Protein AF-A0A1I6JYW7-F1 (afdb_monomer)

Solvent-accessible surface area (backbone atoms only — not comparable to full-atom values): 5226 Å² total; per-residue (Å²): 115,64,84,62,50,53,59,53,53,50,49,48,48,50,68,50,45,54,56,45,52,52,50,56,53,55,60,47,50,64,59,58,61,55,44,60,63,52,46,52,52,50,51,52,52,50,50,55,50,51,53,56,50,50,62,48,45,57,52,50,53,54,49,46,49,71,76,36,81,82,66,70,72,79,74,79,70,86,74,70,79,83,73,75,79,84,129

pLDDT: mean 77.28, std 13.04, range [52.91, 94.81]

Organism: NCBI:txid1166337

InterPro domains:
  IPR009554 Phage shock protein B [PF06667] (1-73)
  IPR009554 Phage shock protein B [TIGR02976] (4-73)

Sequence (87 aa):
MEDVLLPIVICGMLFIGMPWIVLHYLMSWKKHASLTAEDEKLMDELYETARRLDERLHTIERIIAADHPEYRRPTTGGITSDRSPDL

Secondary structure (DSSP, 8-state):
-HHHHHHHHHHHHHHHHHHHHHHHHHHHHHHHHTHHHHHHHHHHHHHHHHHHHHHHHHHHHHHHHHH-TT-----------------

Radius of gyration: 31.87 Å; Cα contacts (8 Å, |Δi|>4): 6; chains: 1; bounding box: 62×50×80 Å

Mean predicted aligned error: 15.52 Å

Foldseek 3Di:
DVVVVVVVVVCCCCVVVVVVVVVVVVVVVVVVVVVVVVVVVVVVVVVVVVVVVVVVVVVVVVVCCVVPVPPDDPPPDPPPPPPDPDD

Structure (mmCIF, N/CA/C/O backbone):
data_AF-A0A1I6JYW7-F1
#
_entry.id   AF-A0A1I6JYW7-F1
#
loop_
_atom_site.group_PDB
_atom_site.id
_atom_site.type_symbol
_atom_site.label_atom_id
_atom_site.label_alt_id
_atom_site.label_comp_id
_atom_site.label_asym_id
_atom_site.label_entity_id
_atom_site.label_seq_id
_atom_site.pdbx_PDB_ins_code
_atom_site.Cartn_x
_atom_site.Cartn_y
_atom_site.Cartn_z
_atom_site.occupancy
_atom_site.B_iso_or_equiv
_atom_site.auth_seq_id
_atom_site.auth_comp_id
_atom_site.auth_asym_id
_atom_site.auth_atom_id
_atom_site.pdbx_PDB_model_num
ATOM 1 N N . MET A 1 1 ? 36.558 1.163 -36.934 1.00 63.56 1 MET A N 1
ATOM 2 C CA . MET A 1 1 ? 35.673 0.072 -36.440 1.00 63.56 1 MET A CA 1
ATOM 3 C C . MET A 1 1 ? 34.763 0.588 -35.329 1.00 63.56 1 MET A C 1
ATOM 5 O O . MET A 1 1 ? 33.593 0.231 -35.304 1.00 63.56 1 MET A O 1
ATOM 9 N N . GLU A 1 2 ? 35.265 1.462 -34.454 1.00 68.75 2 GLU A N 1
ATOM 10 C CA . GLU A 1 2 ? 34.498 2.096 -33.370 1.00 68.75 2 GLU A CA 1
ATOM 11 C C . GLU A 1 2 ? 33.394 3.041 -33.880 1.00 68.75 2 GLU A C 1
ATOM 13 O O . GLU A 1 2 ? 32.307 3.060 -33.306 1.00 68.75 2 GLU A O 1
ATOM 18 N N . ASP A 1 3 ? 33.605 3.715 -35.019 1.00 80.31 3 ASP A N 1
ATOM 19 C CA . ASP A 1 3 ? 32.626 4.639 -35.628 1.00 80.31 3 ASP A CA 1
ATOM 20 C C . ASP A 1 3 ? 31.312 3.964 -36.061 1.00 80.31 3 ASP A C 1
ATOM 22 O O . ASP A 1 3 ? 30.280 4.618 -36.186 1.00 80.31 3 ASP A O 1
ATOM 26 N N . VAL A 1 4 ? 31.336 2.645 -36.275 1.00 83.38 4 VAL A N 1
ATOM 27 C CA . VAL A 1 4 ? 30.149 1.842 -36.620 1.00 83.38 4 VAL A CA 1
ATOM 28 C C . VAL A 1 4 ? 29.534 1.206 -35.373 1.00 83.38 4 VAL A C 1
ATOM 30 O O . VAL A 1 4 ? 28.318 1.074 -35.277 1.00 83.38 4 VAL A O 1
ATOM 33 N N . LEU A 1 5 ? 30.356 0.842 -34.387 1.00 85.31 5 LEU A N 1
ATOM 34 C CA . LEU A 1 5 ? 29.905 0.212 -33.146 1.00 85.31 5 LEU A CA 1
ATOM 35 C C . LEU A 1 5 ? 29.119 1.190 -32.257 1.00 85.31 5 LEU A C 1
ATOM 37 O O . LEU A 1 5 ? 28.082 0.834 -31.698 1.00 85.31 5 LEU A O 1
ATOM 41 N N . LEU A 1 6 ? 29.595 2.432 -32.151 1.00 88.56 6 LEU A N 1
ATOM 42 C CA . LEU A 1 6 ? 29.036 3.465 -31.281 1.00 88.56 6 LEU A CA 1
ATOM 43 C C . LEU A 1 6 ? 27.553 3.795 -31.575 1.00 88.56 6 LEU A C 1
ATOM 45 O O . LEU A 1 6 ? 26.747 3.738 -30.642 1.00 88.56 6 LEU A O 1
ATOM 49 N N . PRO A 1 7 ? 27.123 4.055 -32.828 1.00 87.75 7 PRO A N 1
ATOM 50 C CA . PRO A 1 7 ? 25.711 4.311 -33.123 1.00 87.75 7 PRO A CA 1
ATOM 51 C C . PRO A 1 7 ? 24.816 3.081 -32.916 1.00 87.75 7 PRO A C 1
ATOM 53 O O . PRO A 1 7 ? 23.661 3.237 -32.520 1.00 87.75 7 PRO A O 1
ATOM 56 N N . ILE A 1 8 ? 25.333 1.865 -33.128 1.00 90.50 8 ILE A N 1
ATOM 57 C CA . ILE A 1 8 ? 24.585 0.615 -32.910 1.00 90.50 8 ILE A CA 1
ATOM 58 C C . ILE A 1 8 ? 24.275 0.432 -31.421 1.00 90.50 8 ILE A C 1
ATOM 60 O O . ILE A 1 8 ? 23.137 0.134 -31.057 1.00 90.50 8 ILE A O 1
ATOM 64 N N . VAL A 1 9 ? 25.264 0.664 -30.554 1.00 90.31 9 VAL A N 1
ATOM 65 C CA . VAL A 1 9 ? 25.093 0.577 -29.097 1.00 90.31 9 VAL A CA 1
ATOM 66 C C . VAL A 1 9 ? 24.141 1.658 -28.591 1.00 90.31 9 VAL A C 1
ATOM 68 O O . VAL A 1 9 ? 23.261 1.360 -27.786 1.00 90.31 9 VAL A O 1
ATOM 71 N N . ILE A 1 10 ? 24.256 2.892 -29.092 1.00 90.69 10 ILE A N 1
ATOM 72 C CA . ILE A 1 10 ? 23.372 4.001 -28.702 1.00 90.69 10 ILE A CA 1
ATOM 73 C C . ILE A 1 10 ? 21.933 3.739 -29.148 1.00 90.69 10 ILE A C 1
ATOM 75 O O . ILE A 1 10 ? 21.015 3.907 -28.348 1.00 90.69 10 ILE A O 1
ATOM 79 N N . CYS A 1 11 ? 21.715 3.281 -30.384 1.00 91.00 11 CYS A N 1
ATOM 80 C CA . CYS A 1 11 ? 20.377 2.918 -30.852 1.00 91.00 11 CYS A CA 1
ATOM 81 C C . CYS A 1 11 ? 19.810 1.757 -30.033 1.00 91.00 11 CYS A C 1
ATOM 83 O O . CYS A 1 11 ? 18.672 1.835 -29.583 1.00 91.00 11 CYS A O 1
ATOM 85 N N . GLY A 1 12 ? 20.600 0.715 -29.768 1.00 90.88 12 GLY A N 1
ATOM 86 C CA . GLY A 1 12 ? 20.181 -0.387 -28.905 1.00 90.88 12 GLY A CA 1
ATOM 87 C C . GLY A 1 12 ? 19.786 0.102 -27.511 1.00 90.88 12 GLY A C 1
ATOM 88 O O . GLY A 1 12 ? 18.685 -0.165 -27.048 1.00 90.88 12 GLY A O 1
ATOM 89 N N . MET A 1 13 ? 20.629 0.893 -26.854 1.00 88.38 13 MET A N 1
ATOM 90 C CA . MET A 1 13 ? 20.338 1.425 -25.523 1.00 88.38 13 MET A CA 1
ATOM 91 C C . MET A 1 13 ? 19.123 2.361 -25.514 1.00 88.38 13 MET A C 1
ATOM 93 O O . MET A 1 13 ? 18.344 2.315 -24.570 1.00 88.38 13 MET A O 1
ATOM 97 N N . LEU A 1 14 ? 18.920 3.185 -26.542 1.00 90.00 14 LEU A N 1
ATOM 98 C CA . LEU A 1 14 ? 17.768 4.082 -26.610 1.00 90.00 14 LEU A CA 1
ATOM 99 C C . LEU A 1 14 ? 16.475 3.296 -26.869 1.00 90.00 14 LEU A C 1
ATOM 101 O O . LEU A 1 14 ? 15.499 3.453 -26.144 1.00 90.00 14 LEU A O 1
ATOM 105 N N . PHE A 1 15 ? 16.468 2.407 -27.862 1.00 90.31 15 PHE A N 1
ATOM 106 C CA . PHE A 1 15 ? 15.268 1.666 -28.254 1.00 90.31 15 PHE A CA 1
ATOM 107 C C . PHE A 1 15 ? 14.941 0.490 -27.337 1.00 90.31 15 PHE A C 1
ATOM 109 O O . PHE A 1 15 ? 13.779 0.119 -27.258 1.00 90.31 15 PHE A O 1
ATOM 116 N N . ILE A 1 16 ? 15.914 -0.094 -26.636 1.00 89.12 16 ILE A N 1
ATOM 117 C CA . ILE A 1 16 ? 15.661 -1.117 -25.613 1.00 89.12 16 ILE A CA 1
ATOM 11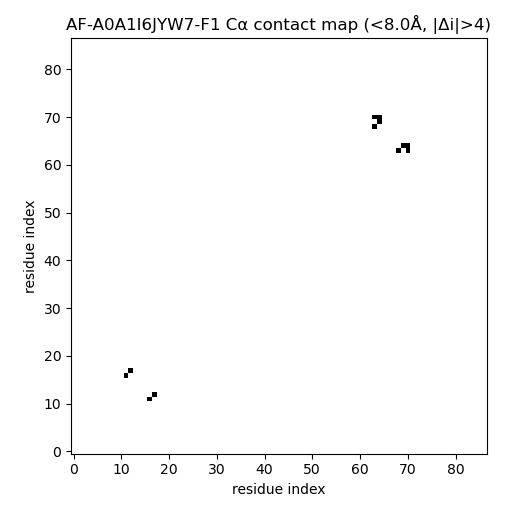8 C C . ILE A 1 16 ? 15.513 -0.465 -24.237 1.00 89.12 16 ILE A C 1
ATOM 120 O O . ILE A 1 16 ? 14.593 -0.803 -23.498 1.00 89.12 16 ILE A O 1
ATOM 124 N N . GLY A 1 17 ? 16.369 0.494 -23.888 1.00 87.75 17 GLY A N 1
ATOM 125 C CA . GLY A 1 17 ? 16.361 1.140 -22.576 1.00 87.75 17 GLY A CA 1
ATOM 126 C C . GLY A 1 17 ? 15.131 2.011 -22.332 1.00 87.75 17 GLY A C 1
ATOM 127 O O . GLY A 1 17 ? 14.592 1.993 -21.228 1.00 87.75 17 GLY A O 1
ATOM 128 N N . MET A 1 18 ? 14.631 2.728 -23.343 1.00 87.88 18 MET A N 1
ATOM 129 C CA . MET A 1 18 ? 13.465 3.603 -23.167 1.00 87.88 18 MET A CA 1
ATOM 130 C C . MET A 1 18 ? 12.175 2.791 -22.910 1.00 87.88 18 MET A C 1
ATOM 132 O O . MET A 1 18 ? 11.523 3.036 -21.892 1.00 87.88 18 MET A O 1
ATOM 136 N N . PRO A 1 19 ? 11.852 1.731 -23.685 1.00 88.12 19 PRO A N 1
ATOM 137 C CA . PRO A 1 19 ? 10.768 0.810 -23.337 1.00 88.12 19 PRO A CA 1
ATOM 138 C C . PRO A 1 19 ? 11.022 0.014 -22.053 1.00 88.12 19 PRO A C 1
ATOM 140 O O . PRO A 1 19 ? 10.070 -0.284 -21.337 1.00 88.12 19 PRO A O 1
ATOM 143 N N . TRP A 1 20 ? 12.277 -0.315 -21.726 1.00 89.62 20 TRP A N 1
ATOM 144 C CA . TRP A 1 20 ? 12.628 -1.012 -20.484 1.00 89.62 20 TRP A CA 1
ATOM 145 C C . TRP A 1 20 ? 12.279 -0.194 -19.240 1.00 89.62 20 TRP A C 1
ATOM 147 O O . TRP A 1 20 ? 11.681 -0.720 -18.305 1.00 89.62 20 TRP A O 1
ATOM 157 N N . ILE A 1 21 ? 12.599 1.103 -19.247 1.00 87.06 21 ILE A N 1
ATOM 158 C CA . ILE A 1 21 ? 12.224 2.045 -18.188 1.00 87.06 21 ILE A CA 1
ATOM 159 C C . ILE A 1 21 ? 10.697 2.069 -18.039 1.00 87.06 21 ILE A C 1
ATOM 161 O O . ILE A 1 21 ? 10.180 1.916 -16.934 1.00 87.06 21 ILE A O 1
ATOM 165 N N . VAL A 1 22 ? 9.965 2.170 -19.151 1.00 87.00 22 VAL A N 1
ATOM 166 C CA . VAL A 1 22 ? 8.494 2.139 -19.147 1.00 87.00 22 VAL A CA 1
ATOM 167 C C . VAL A 1 22 ? 7.963 0.819 -18.569 1.00 87.00 22 VAL A C 1
ATOM 169 O O . VAL A 1 22 ? 7.109 0.840 -17.684 1.00 87.00 22 VAL A O 1
ATOM 172 N N . LEU A 1 23 ? 8.506 -0.330 -18.985 1.00 87.88 23 LEU A N 1
ATOM 173 C CA . LEU A 1 23 ? 8.132 -1.656 -18.479 1.00 87.88 23 LEU A CA 1
ATOM 174 C C . LEU A 1 23 ? 8.438 -1.824 -16.982 1.00 87.88 23 LEU A C 1
ATOM 176 O O . LEU A 1 23 ? 7.632 -2.394 -16.246 1.00 87.88 23 LEU A O 1
ATOM 180 N N . HIS A 1 24 ? 9.563 -1.293 -16.511 1.00 84.62 24 HIS A N 1
ATOM 181 C CA . HIS A 1 24 ? 9.948 -1.307 -15.102 1.00 84.62 24 HIS A CA 1
ATOM 182 C C . HIS A 1 24 ? 8.938 -0.549 -14.222 1.00 84.62 24 HIS A C 1
ATOM 184 O O . HIS A 1 24 ? 8.523 -1.036 -13.162 1.00 84.62 24 HIS A O 1
ATOM 190 N N . TYR A 1 25 ? 8.476 0.615 -14.682 1.00 84.00 25 TYR A N 1
ATOM 191 C CA . TYR A 1 25 ? 7.448 1.380 -13.977 1.00 84.00 25 TYR A CA 1
ATOM 192 C C . TYR A 1 25 ? 6.063 0.728 -14.080 1.00 84.00 25 TYR A C 1
ATOM 194 O O . TYR A 1 25 ? 5.354 0.652 -13.077 1.00 84.00 25 TYR A O 1
ATOM 202 N N . LEU A 1 26 ? 5.716 0.154 -15.237 1.00 81.75 26 LEU A N 1
ATOM 203 C CA . LEU A 1 26 ? 4.475 -0.608 -15.427 1.00 81.75 26 LEU A CA 1
ATOM 204 C C . LEU A 1 26 ? 4.393 -1.835 -14.504 1.00 81.75 26 LEU A C 1
ATOM 206 O O . LEU A 1 26 ? 3.335 -2.120 -13.944 1.00 81.75 26 LEU A O 1
ATOM 210 N N . MET A 1 27 ? 5.498 -2.557 -14.293 1.00 71.94 27 MET A N 1
ATOM 211 C CA . MET A 1 27 ? 5.514 -3.700 -13.373 1.00 71.94 27 MET A CA 1
ATOM 212 C C . MET A 1 27 ? 5.371 -3.265 -11.907 1.00 71.94 27 MET A C 1
ATOM 214 O O . MET A 1 27 ? 4.766 -3.981 -11.105 1.00 71.94 27 MET A O 1
ATOM 218 N N . SER A 1 28 ? 5.848 -2.065 -11.567 1.00 67.94 28 SER A N 1
ATOM 219 C CA . SER A 1 28 ? 5.606 -1.453 -10.256 1.00 67.94 28 SER A CA 1
ATOM 220 C C . SER A 1 28 ? 4.147 -1.008 -10.073 1.00 67.94 28 SER A C 1
ATOM 222 O O . SER A 1 28 ? 3.628 -1.093 -8.962 1.00 67.94 28 SER A O 1
ATOM 224 N N . TRP A 1 29 ? 3.427 -0.631 -11.137 1.00 63.19 29 TRP A N 1
ATOM 225 C CA . TRP A 1 29 ? 2.015 -0.221 -11.039 1.00 63.19 29 TRP A CA 1
ATOM 226 C C . TRP A 1 29 ? 1.081 -1.333 -10.551 1.00 63.19 29 TRP A C 1
ATOM 228 O O . TRP A 1 29 ? 0.177 -1.067 -9.763 1.00 63.19 29 TRP A O 1
ATOM 238 N N . LYS A 1 30 ? 1.325 -2.598 -10.924 1.00 60.44 30 LYS A N 1
ATOM 239 C CA . LYS A 1 30 ? 0.543 -3.722 -10.372 1.00 60.44 30 LYS A CA 1
ATOM 240 C C . LYS A 1 30 ? 0.836 -3.987 -8.893 1.00 60.44 30 LYS A C 1
ATOM 242 O O . LYS A 1 30 ? -0.052 -4.453 -8.190 1.00 60.44 30 LYS A O 1
ATOM 247 N N . LYS A 1 31 ? 2.045 -3.675 -8.409 1.00 59.47 31 LYS A N 1
ATOM 248 C CA . LYS A 1 31 ? 2.383 -3.788 -6.980 1.00 59.47 31 LYS A CA 1
ATOM 249 C C . LYS A 1 31 ? 1.707 -2.693 -6.148 1.00 59.47 31 LYS A C 1
ATOM 251 O O . LYS A 1 31 ? 1.225 -2.984 -5.062 1.00 59.47 31 LYS A O 1
ATOM 256 N N . HIS A 1 32 ? 1.581 -1.478 -6.683 1.00 55.22 32 HIS A N 1
ATOM 257 C CA . HIS A 1 32 ? 0.880 -0.381 -6.006 1.00 55.22 32 HIS A CA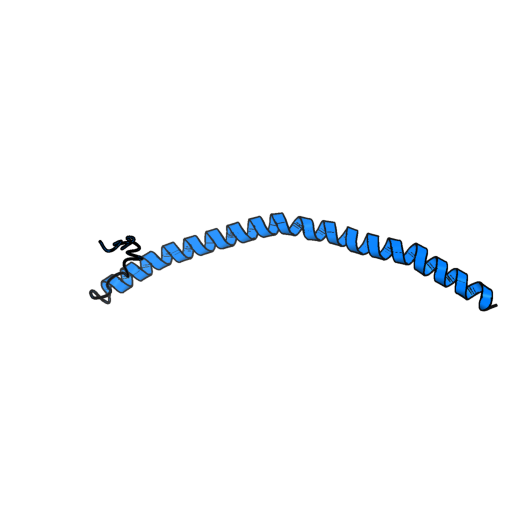 1
ATOM 258 C C . HIS A 1 32 ? -0.649 -0.533 -5.967 1.00 55.22 32 HIS A C 1
ATOM 260 O O . HIS A 1 32 ? -1.278 0.004 -5.067 1.00 55.22 32 HIS A O 1
ATOM 266 N N . ALA A 1 33 ? -1.267 -1.286 -6.881 1.00 58.44 33 ALA A N 1
ATOM 267 C CA . ALA A 1 33 ? -2.713 -1.527 -6.822 1.00 58.44 33 ALA A CA 1
ATOM 268 C C . ALA A 1 33 ? -3.127 -2.468 -5.667 1.00 58.44 33 ALA A C 1
ATOM 270 O O . ALA A 1 33 ? -4.239 -2.359 -5.160 1.00 58.44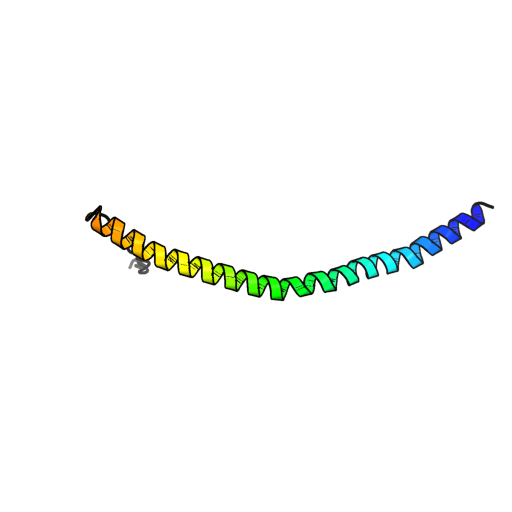 33 ALA A O 1
ATOM 271 N N . SER A 1 34 ? -2.228 -3.352 -5.210 1.00 57.50 34 SER A N 1
ATOM 272 C CA . SER A 1 34 ? -2.464 -4.207 -4.033 1.00 57.50 34 SER A CA 1
ATOM 273 C C . SER A 1 34 ? -2.454 -3.430 -2.712 1.00 57.50 34 SER A C 1
ATOM 275 O O . SER A 1 34 ? -3.006 -3.919 -1.731 1.00 57.50 34 SER A O 1
ATOM 277 N N . LEU A 1 35 ? -1.873 -2.222 -2.687 1.00 59.22 35 LEU A N 1
ATOM 278 C CA . LEU A 1 35 ? -1.844 -1.381 -1.490 1.00 59.22 35 LEU A CA 1
ATOM 279 C C . LEU A 1 35 ? -3.240 -0.909 -1.082 1.00 59.22 35 LEU A C 1
ATOM 281 O O . LEU A 1 35 ? -3.461 -0.754 0.102 1.00 59.22 35 LEU A O 1
ATOM 285 N N . THR A 1 36 ? -4.197 -0.721 -2.001 1.00 67.75 36 THR A N 1
ATOM 286 C CA . THR A 1 36 ? -5.522 -0.195 -1.611 1.00 67.75 36 THR A CA 1
ATOM 287 C C . THR A 1 36 ? -6.335 -1.194 -0.779 1.00 67.75 36 THR A C 1
ATOM 289 O O . THR A 1 36 ? -7.019 -0.791 0.152 1.00 67.75 36 THR A O 1
ATOM 292 N N . ALA A 1 37 ? -6.252 -2.492 -1.092 1.00 72.06 37 ALA A N 1
ATOM 293 C CA . ALA A 1 37 ? -6.957 -3.539 -0.346 1.00 72.06 37 ALA A CA 1
ATOM 294 C C . ALA A 1 37 ? -6.241 -3.879 0.971 1.00 72.06 37 ALA A C 1
ATOM 296 O O . ALA A 1 37 ? -6.870 -4.227 1.966 1.00 72.06 37 ALA A O 1
ATOM 297 N N . GLU A 1 38 ? -4.911 -3.776 0.981 1.00 77.62 38 GLU A N 1
ATOM 298 C CA . GLU A 1 38 ? -4.114 -3.885 2.203 1.00 77.62 38 GLU A CA 1
ATOM 299 C C . GLU A 1 38 ? -4.334 -2.681 3.130 1.00 77.62 38 GLU A C 1
ATOM 301 O O . GLU A 1 38 ? -4.430 -2.864 4.338 1.00 77.62 38 GLU A O 1
ATOM 306 N N . ASP A 1 39 ? -4.495 -1.480 2.574 1.00 78.12 39 ASP A N 1
ATOM 307 C CA . ASP A 1 39 ? -4.810 -0.252 3.307 1.00 78.12 39 ASP A CA 1
ATOM 308 C C . ASP A 1 39 ? -6.223 -0.296 3.901 1.00 78.12 39 ASP A C 1
ATOM 310 O O . ASP A 1 39 ? -6.400 0.012 5.073 1.00 78.12 39 ASP A O 1
ATOM 314 N N . GLU A 1 40 ? -7.221 -0.787 3.159 1.00 83.62 40 GLU A N 1
ATOM 315 C CA . GLU A 1 40 ? -8.564 -1.034 3.708 1.00 83.62 40 GLU A CA 1
ATOM 316 C C . GLU A 1 40 ? -8.515 -1.997 4.905 1.00 83.62 40 GLU A C 1
ATOM 318 O O . GLU A 1 40 ? -9.107 -1.734 5.952 1.00 83.62 40 GLU A O 1
ATOM 323 N N . LYS A 1 41 ? -7.738 -3.079 4.790 1.00 86.94 41 LYS A N 1
ATOM 324 C CA . LYS A 1 41 ? -7.534 -4.038 5.881 1.00 86.94 41 LYS A CA 1
ATOM 325 C C . LYS A 1 41 ? -6.786 -3.424 7.070 1.00 86.94 41 LYS A C 1
ATOM 327 O O . LYS A 1 41 ? -7.119 -3.716 8.216 1.00 86.94 41 LYS A O 1
ATOM 332 N N . LEU A 1 42 ? -5.782 -2.590 6.812 1.00 87.19 42 LEU A N 1
ATOM 333 C CA . LEU A 1 42 ? -5.036 -1.889 7.854 1.00 87.19 42 LEU A CA 1
ATOM 334 C C . LEU A 1 42 ? -5.941 -0.903 8.600 1.00 87.19 42 LEU A C 1
ATOM 336 O O . LEU A 1 42 ? -5.884 -0.818 9.823 1.00 87.19 42 LEU A O 1
ATOM 340 N N . MET A 1 43 ? -6.802 -0.188 7.877 1.00 88.56 43 MET A N 1
ATOM 341 C CA . MET A 1 43 ? -7.784 0.719 8.467 1.00 88.56 43 MET A CA 1
ATOM 342 C C . MET A 1 43 ? -8.791 -0.025 9.346 1.00 88.56 43 MET A C 1
ATOM 344 O O . MET A 1 43 ? -9.091 0.447 10.442 1.00 88.56 43 MET A O 1
ATOM 348 N N . ASP A 1 44 ? -9.260 -1.197 8.918 1.00 90.12 44 ASP A N 1
ATOM 349 C CA . ASP A 1 44 ? -10.145 -2.051 9.721 1.00 90.12 44 ASP A CA 1
ATOM 350 C C . ASP A 1 44 ? -9.455 -2.528 11.015 1.00 90.12 44 ASP A C 1
ATOM 352 O O . ASP A 1 44 ? -10.003 -2.420 12.113 1.00 90.12 44 ASP A O 1
ATOM 356 N N . GLU A 1 45 ? -8.187 -2.941 10.929 1.00 91.94 45 GLU A N 1
ATOM 357 C CA . GLU A 1 45 ? -7.389 -3.342 12.095 1.00 91.94 45 GLU A CA 1
ATOM 358 C C . GLU A 1 45 ? -7.142 -2.179 13.077 1.00 91.94 45 GLU A C 1
ATOM 360 O O . GLU A 1 45 ? -7.224 -2.346 14.303 1.00 91.94 45 GLU A O 1
ATOM 365 N N . LEU A 1 46 ? -6.866 -0.979 12.561 1.00 91.12 46 LEU A N 1
ATOM 366 C CA . LEU A 1 46 ? -6.710 0.227 13.376 1.00 91.12 46 LEU A CA 1
ATOM 367 C C . LEU A 1 46 ? -8.027 0.624 14.049 1.00 91.12 46 LEU A C 1
ATOM 369 O O . LEU A 1 46 ? -8.013 1.039 15.210 1.00 91.12 46 LEU A O 1
ATOM 373 N N . TYR A 1 47 ? -9.155 0.466 13.356 1.00 92.00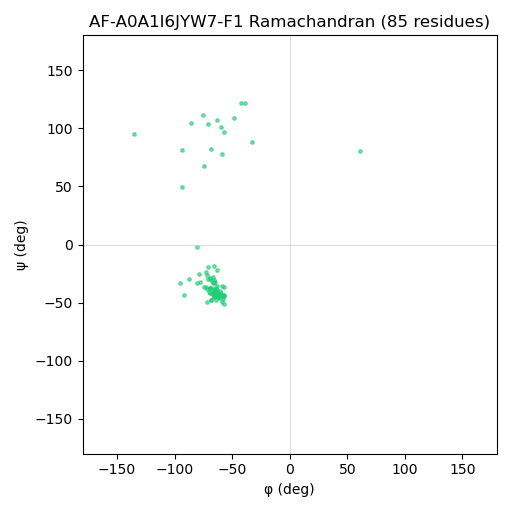 47 TYR A N 1
ATOM 374 C CA . TYR A 1 47 ? -10.481 0.717 13.908 1.00 92.00 47 TYR A CA 1
ATOM 375 C C . TYR A 1 47 ? -10.808 -0.244 15.059 1.00 92.00 47 TYR A C 1
ATOM 377 O O . TYR A 1 47 ? -11.189 0.201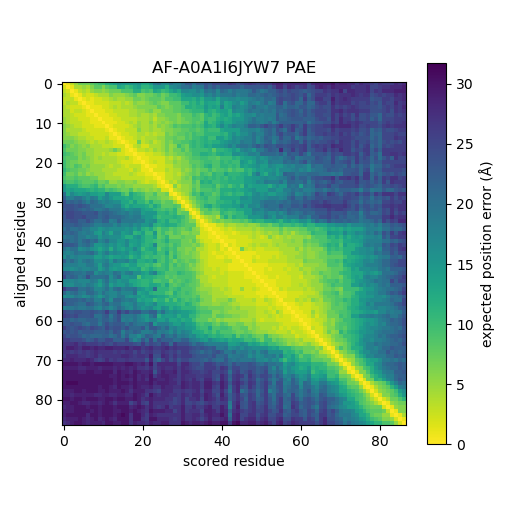 16.146 1.00 92.00 47 TYR A O 1
ATOM 385 N N . GLU A 1 48 ? -10.576 -1.544 14.869 1.00 94.81 48 GLU A N 1
ATOM 386 C CA . GLU A 1 48 ? -10.740 -2.574 15.904 1.00 94.81 48 GLU A CA 1
ATOM 387 C C . GLU A 1 48 ? -9.866 -2.261 17.135 1.00 94.81 48 GLU A C 1
ATOM 389 O O . GLU A 1 48 ? -10.309 -2.314 18.290 1.00 94.81 48 GLU A O 1
ATOM 394 N N . THR A 1 49 ? -8.617 -1.854 16.892 1.00 92.56 49 THR A N 1
ATOM 395 C CA . THR A 1 49 ? -7.664 -1.4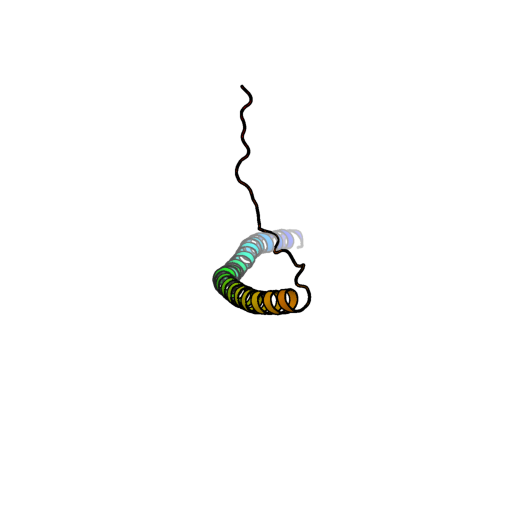90 17.947 1.00 92.56 49 THR A CA 1
ATOM 396 C C . THR A 1 49 ? -8.106 -0.241 18.711 1.00 92.56 49 THR A C 1
ATOM 398 O O . THR A 1 49 ? -8.064 -0.228 19.946 1.00 92.56 49 THR A O 1
ATOM 401 N N . ALA A 1 50 ? -8.564 0.795 18.005 1.00 92.56 50 ALA A N 1
ATOM 402 C CA . ALA A 1 50 ? -9.080 2.021 18.605 1.00 92.56 50 ALA A CA 1
ATOM 403 C C . ALA A 1 50 ? -10.315 1.742 19.472 1.00 92.56 50 ALA A C 1
ATOM 405 O O . ALA A 1 50 ? -10.384 2.196 20.614 1.00 92.56 50 ALA A O 1
ATOM 406 N N . ARG A 1 51 ? -11.251 0.924 18.978 1.00 92.56 51 ARG A N 1
ATOM 407 C CA . ARG A 1 51 ? -12.447 0.522 19.724 1.00 92.56 51 ARG A CA 1
ATOM 408 C C . ARG A 1 51 ? -12.098 -0.199 21.027 1.00 92.56 51 ARG A C 1
ATOM 410 O O . ARG A 1 51 ? -12.658 0.098 22.079 1.00 92.56 51 ARG A O 1
ATOM 417 N N . ARG A 1 52 ? -11.128 -1.111 20.994 1.00 92.62 52 ARG A N 1
ATOM 418 C CA . ARG A 1 52 ? -10.674 -1.824 22.196 1.00 92.62 52 ARG 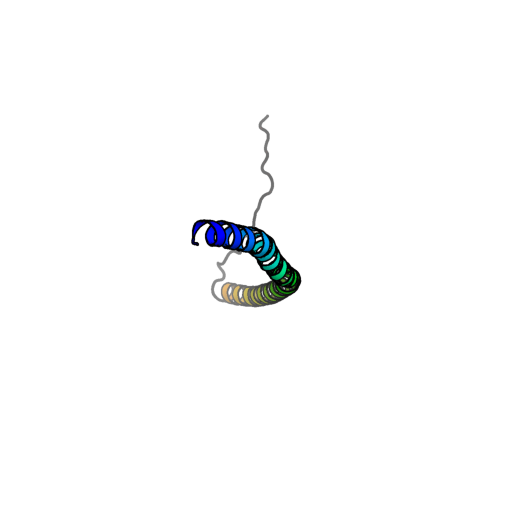A CA 1
ATOM 419 C C . ARG A 1 52 ? -9.978 -0.903 23.203 1.00 92.62 52 ARG A C 1
ATOM 421 O O . ARG A 1 52 ? -10.052 -1.139 24.413 1.00 92.62 52 ARG A O 1
ATOM 428 N N . LEU A 1 53 ? -9.271 0.122 22.725 1.00 90.12 53 LEU A N 1
ATOM 429 C CA . LEU A 1 53 ? -8.666 1.138 23.585 1.00 90.12 53 LEU A CA 1
ATOM 430 C C . LEU A 1 53 ? -9.741 1.978 24.287 1.00 90.12 53 LEU A C 1
ATOM 432 O O . LEU A 1 53 ? -9.612 2.225 25.484 1.00 90.12 53 LEU A O 1
ATOM 436 N N . ASP A 1 54 ? -10.812 2.337 23.582 1.00 88.56 54 ASP A N 1
ATOM 437 C CA . ASP A 1 54 ? -11.960 3.061 24.138 1.00 88.56 54 ASP A CA 1
ATOM 438 C C . ASP A 1 54 ? -12.685 2.256 25.234 1.00 88.56 54 ASP A C 1
ATOM 440 O O . ASP A 1 54 ? -12.915 2.742 26.343 1.00 88.56 54 ASP A O 1
ATOM 444 N N . GLU A 1 55 ? -12.921 0.960 25.008 1.00 90.56 55 GLU A N 1
ATOM 445 C CA . GLU A 1 55 ? -13.505 0.069 26.024 1.00 90.56 55 GLU A CA 1
ATOM 446 C C . GLU A 1 55 ? -12.655 0.001 27.309 1.00 90.56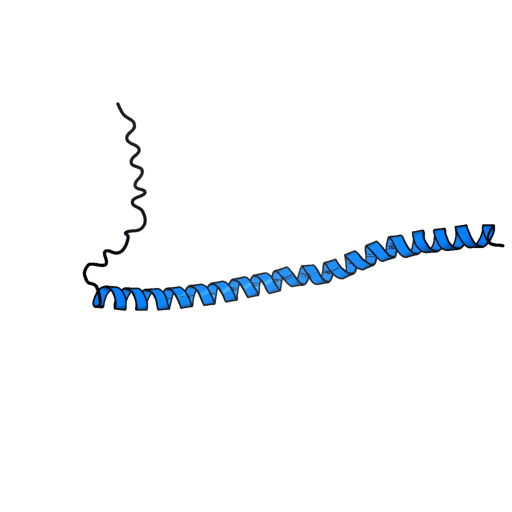 55 GLU A C 1
ATOM 448 O O . GLU A 1 55 ? -13.167 -0.070 28.434 1.00 90.56 55 GLU A O 1
ATOM 453 N N . ARG A 1 56 ? -11.328 0.060 27.159 1.00 89.12 56 ARG A N 1
ATOM 454 C CA . ARG A 1 56 ? -10.397 0.123 28.292 1.00 89.12 56 ARG A CA 1
ATOM 455 C C . ARG A 1 56 ? -10.381 1.497 28.946 1.00 89.12 56 ARG A C 1
ATOM 457 O O . ARG A 1 56 ? -10.298 1.557 30.173 1.00 89.12 56 ARG A O 1
ATOM 464 N N . LEU A 1 57 ? -10.500 2.570 28.170 1.00 88.44 57 LEU A N 1
ATOM 465 C CA . LEU A 1 57 ? -10.595 3.935 28.677 1.00 88.44 57 LEU A CA 1
ATOM 466 C C . LEU A 1 57 ? -11.795 4.079 29.613 1.00 88.44 57 LEU A C 1
ATOM 468 O O . LEU A 1 57 ? -11.623 4.571 30.721 1.00 88.44 57 LEU A O 1
ATOM 472 N N . HIS A 1 58 ? -12.962 3.535 29.259 1.00 85.38 58 HIS A N 1
ATOM 473 C CA . HIS A 1 58 ? -14.122 3.506 30.160 1.00 85.38 58 HIS A CA 1
ATOM 474 C C . HIS A 1 58 ? -13.834 2.815 31.498 1.00 85.38 58 HIS A C 1
ATOM 476 O O . HIS A 1 58 ? -14.319 3.232 32.553 1.00 85.38 58 HIS A O 1
ATOM 482 N N . THR A 1 59 ? -13.029 1.753 31.481 1.00 87.06 59 THR A N 1
ATOM 483 C CA . THR A 1 59 ? -12.622 1.075 32.716 1.00 87.06 59 THR A CA 1
ATOM 484 C C . THR A 1 59 ? -11.667 1.943 33.533 1.00 87.06 59 THR A C 1
ATOM 486 O O . THR A 1 59 ? -11.825 2.024 34.750 1.00 87.06 59 THR A O 1
ATOM 489 N N . ILE A 1 60 ? -10.719 2.619 32.878 1.00 85.62 60 ILE A N 1
ATOM 490 C CA . ILE A 1 60 ? -9.801 3.569 33.520 1.00 85.62 60 ILE A CA 1
ATOM 491 C C . ILE A 1 60 ? -10.574 4.752 34.110 1.00 85.62 60 ILE A C 1
ATOM 493 O O . ILE A 1 60 ? -10.330 5.104 35.258 1.00 85.62 60 ILE A O 1
ATOM 497 N N . GLU A 1 61 ? -11.549 5.312 33.391 1.00 82.25 61 GLU A N 1
ATOM 498 C CA . GLU A 1 61 ? -12.424 6.373 33.898 1.00 82.25 61 GLU A CA 1
ATOM 499 C C . GLU A 1 61 ? -13.162 5.936 35.161 1.00 82.25 61 GLU A C 1
ATOM 501 O O . GLU A 1 61 ? -13.242 6.693 36.124 1.00 82.25 61 GLU A O 1
ATOM 506 N N . ARG A 1 62 ? -13.679 4.702 35.183 1.00 81.06 62 ARG A N 1
ATOM 507 C CA . ARG A 1 62 ? -14.359 4.160 36.362 1.00 81.06 62 ARG A CA 1
ATOM 508 C C . ARG A 1 62 ? -13.412 3.999 37.551 1.00 81.06 62 ARG A C 1
ATOM 510 O O . ARG A 1 62 ? -13.827 4.254 38.676 1.00 81.06 62 ARG A O 1
ATOM 517 N N . ILE A 1 63 ? -12.173 3.567 37.315 1.00 83.81 63 ILE A N 1
ATOM 518 C CA . ILE A 1 63 ? -11.160 3.424 38.371 1.00 83.81 63 ILE A CA 1
ATOM 519 C C . ILE A 1 63 ? -10.749 4.806 38.892 1.00 83.81 63 ILE A C 1
ATOM 521 O O . ILE A 1 63 ? -10.780 5.022 40.095 1.00 83.81 63 ILE A O 1
ATOM 525 N N . ILE A 1 64 ? -10.457 5.760 38.004 1.00 77.50 64 ILE A N 1
ATOM 526 C CA . ILE A 1 64 ? -10.103 7.140 38.369 1.00 77.50 64 ILE A CA 1
ATOM 527 C C . ILE A 1 64 ? -11.233 7.821 39.147 1.00 77.50 64 ILE A C 1
ATOM 529 O O . ILE A 1 64 ? -10.964 8.481 40.142 1.00 77.50 64 ILE A O 1
ATOM 533 N N . ALA A 1 65 ? -12.492 7.634 38.744 1.00 73.44 65 ALA A N 1
ATOM 534 C CA . ALA A 1 65 ? -13.638 8.187 39.465 1.00 73.44 65 ALA A CA 1
ATOM 535 C C . ALA A 1 65 ? -13.827 7.567 40.862 1.00 73.44 65 ALA A C 1
ATOM 537 O O . ALA A 1 65 ? -14.378 8.218 41.747 1.00 73.44 65 ALA A O 1
ATOM 538 N N . ALA A 1 66 ? -13.393 6.318 41.058 1.00 72.75 66 ALA A N 1
ATOM 539 C CA . ALA A 1 66 ? -13.416 5.657 42.359 1.00 72.75 66 ALA A CA 1
ATOM 540 C C . ALA A 1 66 ? -12.231 6.069 43.253 1.00 72.75 66 ALA A C 1
ATOM 542 O O . ALA A 1 66 ? -12.398 6.128 44.468 1.00 72.75 66 ALA A O 1
ATOM 543 N N . ASP A 1 67 ? -11.066 6.355 42.660 1.00 69.12 67 ASP A N 1
ATOM 544 C CA . ASP A 1 67 ? -9.822 6.687 43.373 1.00 69.12 67 ASP A CA 1
ATOM 545 C C . ASP A 1 67 ? -9.694 8.194 43.685 1.00 69.12 67 ASP A C 1
ATOM 547 O O . ASP A 1 67 ? -9.134 8.577 44.709 1.00 69.12 67 ASP A O 1
ATOM 551 N N . HIS A 1 68 ? -10.282 9.062 42.851 1.00 63.16 68 HIS A N 1
ATOM 552 C CA . HIS A 1 68 ? -10.303 10.519 43.022 1.00 63.16 68 HIS A CA 1
ATOM 553 C C . HIS A 1 68 ? -11.710 11.094 42.747 1.00 63.16 68 HIS A C 1
ATOM 555 O O . HIS A 1 68 ? -12.037 11.406 41.595 1.00 63.16 68 HIS A O 1
ATOM 561 N N . PRO A 1 69 ? -12.556 11.296 43.779 1.00 61.25 69 PRO A N 1
ATOM 562 C CA . PRO A 1 69 ? -13.921 11.810 43.610 1.00 61.25 69 PRO A CA 1
ATOM 563 C C . PRO A 1 69 ? -13.968 13.260 43.090 1.00 61.25 69 PRO A C 1
ATOM 565 O O . PRO A 1 69 ? -14.993 13.692 42.560 1.00 61.25 69 PRO A O 1
ATOM 568 N N . GLU A 1 70 ? -12.868 14.014 43.194 1.00 63.34 70 GLU A N 1
ATOM 569 C CA . GLU A 1 70 ? -12.710 15.348 42.600 1.00 63.34 70 GLU A CA 1
ATOM 570 C C . GLU A 1 70 ? -12.360 15.365 41.099 1.00 63.34 70 GLU A C 1
ATOM 572 O O . GLU A 1 70 ? -12.284 16.454 40.519 1.00 63.34 70 GLU A O 1
ATOM 577 N N . TYR A 1 71 ? -12.177 14.211 40.437 1.00 61.84 71 TYR A N 1
ATOM 578 C CA . TYR A 1 71 ? -11.941 14.153 38.989 1.00 61.84 71 TYR A CA 1
ATOM 579 C C . TYR A 1 71 ? -13.207 14.562 38.218 1.00 61.84 71 TYR A C 1
ATOM 581 O O . TYR A 1 71 ? -14.015 13.755 37.755 1.00 61.84 71 TYR A O 1
ATOM 589 N N . ARG A 1 72 ? -13.400 15.875 38.088 1.00 59.84 72 ARG A N 1
ATOM 590 C CA . ARG A 1 72 ? -14.393 16.489 37.215 1.00 59.84 72 ARG A CA 1
ATOM 591 C C . ARG A 1 72 ? -14.025 16.108 35.784 1.00 59.84 72 ARG A C 1
ATOM 593 O O . ARG A 1 72 ? -13.065 16.648 35.238 1.00 59.84 72 ARG A O 1
ATOM 600 N N . ARG A 1 73 ? -14.804 15.197 35.185 1.00 60.50 73 ARG A N 1
ATOM 601 C CA . ARG A 1 73 ? -14.817 14.955 33.734 1.00 60.50 73 ARG A CA 1
ATOM 602 C C . ARG A 1 73 ? -14.682 16.308 33.031 1.00 60.50 73 ARG A C 1
ATOM 604 O O . ARG A 1 73 ? -15.523 17.175 33.292 1.00 60.50 73 ARG A O 1
ATOM 611 N N . PRO A 1 74 ? -13.666 16.530 32.180 1.00 57.91 74 PRO A N 1
ATOM 612 C CA . PRO A 1 74 ? -13.690 17.656 31.272 1.00 57.91 74 PRO A CA 1
ATOM 613 C C . PRO A 1 74 ? -14.935 17.447 30.418 1.00 57.91 74 PRO A C 1
ATOM 615 O O . PRO A 1 74 ? -14.974 16.576 29.556 1.00 57.91 74 PRO A O 1
ATOM 618 N N . THR A 1 75 ? -16.008 18.168 30.728 1.00 60.38 75 THR A N 1
ATOM 619 C CA . THR A 1 75 ? -17.131 18.343 29.819 1.00 60.38 75 THR A CA 1
ATOM 620 C C . THR A 1 75 ? -16.533 18.932 28.557 1.00 60.38 75 THR A C 1
ATOM 622 O O . THR A 1 75 ? -16.236 20.125 28.501 1.00 60.38 75 THR A O 1
ATOM 625 N N . THR A 1 76 ? -16.255 18.060 27.592 1.00 56.94 76 THR A N 1
ATOM 626 C CA . THR A 1 76 ? -15.842 18.405 26.245 1.00 56.94 76 THR A CA 1
ATOM 627 C C . THR A 1 76 ? -16.796 19.466 25.723 1.00 56.94 76 THR A C 1
ATOM 629 O O . THR A 1 76 ? -17.964 19.193 25.469 1.00 56.94 76 THR A O 1
ATOM 632 N N . GLY A 1 77 ? -16.274 20.686 25.615 1.00 54.88 77 GLY A N 1
ATOM 633 C CA . GLY A 1 77 ? -16.756 21.707 24.702 1.00 54.88 77 GLY A CA 1
ATOM 634 C C . GLY A 1 77 ? -18.194 22.154 24.914 1.00 54.88 77 GLY A C 1
ATOM 635 O O . GLY A 1 77 ? -19.061 21.873 24.091 1.00 54.88 77 GLY A O 1
ATOM 636 N N . GLY A 1 78 ? -18.400 23.037 25.891 1.00 52.91 78 GLY A N 1
ATOM 637 C CA . GLY A 1 78 ? -19.234 24.205 25.630 1.00 52.91 78 GLY A CA 1
ATOM 638 C C . GLY A 1 78 ? -18.625 25.009 24.475 1.00 52.91 78 GLY A C 1
ATOM 639 O O . GLY A 1 78 ? -17.963 26.011 24.699 1.00 52.91 78 GLY A O 1
ATOM 640 N N . ILE A 1 79 ? -18.831 24.551 23.239 1.00 60.00 79 ILE A N 1
ATOM 641 C CA . ILE A 1 79 ? -18.888 25.408 22.052 1.00 60.00 79 ILE A CA 1
ATOM 642 C C . ILE A 1 79 ? -20.372 25.728 21.843 1.00 60.00 79 ILE A C 1
ATOM 644 O O . ILE A 1 79 ? -20.939 25.560 20.768 1.00 60.00 79 ILE A O 1
ATOM 648 N N . THR A 1 80 ? -21.060 26.156 22.903 1.00 59.97 80 THR A N 1
ATOM 649 C CA . THR A 1 80 ? -22.213 27.017 22.681 1.00 59.97 80 THR A CA 1
ATOM 650 C C . THR A 1 80 ? -21.604 28.322 22.227 1.00 59.97 80 THR A C 1
ATOM 652 O O . THR A 1 80 ? -20.975 29.020 23.013 1.00 59.97 80 THR A O 1
ATOM 655 N N . SER A 1 81 ? -21.699 28.548 20.923 1.00 64.75 81 SER A N 1
ATOM 656 C CA . SER A 1 81 ? -21.559 29.826 20.249 1.00 64.75 81 SER A CA 1
ATOM 657 C C . SER A 1 81 ? -22.085 30.965 21.133 1.00 64.75 81 SER A C 1
ATOM 659 O O . S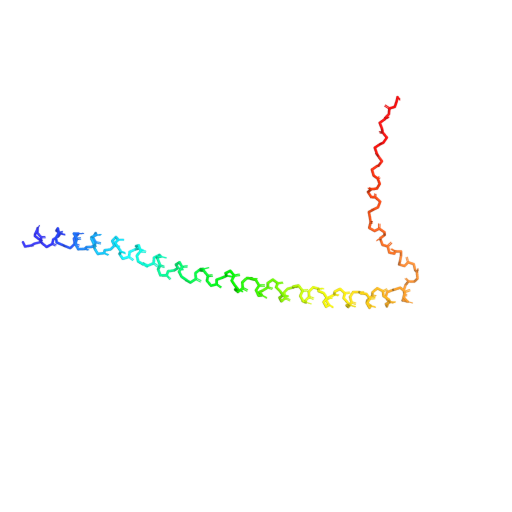ER A 1 81 ? -23.246 31.354 21.016 1.00 64.75 81 SER A O 1
ATOM 661 N N . ASP A 1 82 ? -21.228 31.520 21.988 1.00 58.06 82 ASP A N 1
ATOM 662 C CA . ASP A 1 82 ? -21.386 32.852 22.559 1.00 58.06 82 ASP A CA 1
ATOM 663 C C . ASP A 1 82 ? -21.053 33.843 21.444 1.00 58.06 82 ASP A C 1
ATOM 665 O O . ASP A 1 82 ? -20.005 34.477 21.390 1.00 58.06 82 ASP A O 1
ATOM 669 N N . ARG A 1 83 ? -21.928 33.866 20.439 1.00 65.38 83 ARG A N 1
ATOM 670 C CA . ARG A 1 83 ? -22.035 34.976 19.512 1.00 65.38 83 ARG A CA 1
ATOM 671 C C . ARG A 1 83 ? -23.120 35.856 20.098 1.00 65.38 83 ARG A C 1
ATOM 673 O O . ARG A 1 83 ? -24.273 35.763 19.691 1.00 65.38 83 ARG A O 1
ATOM 680 N N . SER A 1 84 ? -22.735 36.663 21.075 1.00 63.59 84 SER A N 1
ATOM 681 C CA . SER A 1 84 ? -23.398 37.929 21.343 1.00 63.59 84 SER A CA 1
ATOM 682 C C . SER A 1 84 ? -22.943 38.896 20.240 1.00 63.59 84 SER A C 1
ATOM 684 O O . SER A 1 84 ? -21.751 39.183 20.163 1.00 63.59 84 SER A O 1
ATOM 686 N N . PRO A 1 85 ? -23.807 39.324 19.299 1.00 66.31 85 PRO A N 1
ATOM 687 C CA . PRO A 1 85 ? -23.564 40.530 18.537 1.00 66.31 85 PRO A CA 1
ATOM 688 C C . PRO A 1 85 ? -24.101 41.686 19.375 1.00 66.31 85 PRO A C 1
ATOM 690 O O . PRO A 1 85 ? -25.307 41.867 19.533 1.00 66.31 85 PRO A O 1
ATOM 693 N N . ASP A 1 86 ? -23.162 42.399 19.962 1.00 69.94 86 ASP A N 1
ATOM 694 C CA . ASP A 1 86 ? -23.316 43.660 20.668 1.00 69.94 86 ASP A CA 1
ATOM 695 C C . ASP A 1 86 ? -24.277 44.591 19.899 1.00 69.94 86 ASP A C 1
ATOM 697 O O . ASP A 1 86 ? -24.069 44.883 18.716 1.00 69.94 86 ASP A O 1
ATOM 701 N N . LEU A 1 87 ? -25.355 44.991 20.582 1.00 57.84 87 LEU A N 1
ATOM 702 C CA . LEU A 1 87 ? -26.244 46.103 20.232 1.00 57.84 87 LEU A CA 1
ATOM 703 C C . LEU A 1 87 ? -25.605 47.432 20.645 1.00 57.84 87 LEU A C 1
ATOM 705 O O . LEU A 1 87 ? -25.012 47.468 21.748 1.00 57.84 87 LEU A O 1
#